Protein AF-K1TJT8-F1 (afdb_monomer_lite)

Sequence (99 aa):
MKIISNTSVFYLDKTVPKGSIAVECGKLMLRNGYKVKIFNSINFKKSHHYNPFAYIHSEKDILKLVTTLIANTKGDGKSGDDFWQKAETLLYTALIGYI

Organism: NCBI:txid408170

Foldseek 3Di:
DQPPDPDDDDDDPVPDNPCVCCVPCVVVCVVSPHDDADDDPPDCVPHPDDDLLVVDPDLVSLLVVQVVVCVVPDPPDDPPDPVVSVVSSVVSSVVSVVD

InterPro domains:
  IPR003688 Type IV secretion system protein TraG/VirD4 [PF02534] (17-96)
  IPR027417 P-loop containing nucleoside triphosphate hydrolase [SSF52540] (8-98)

pLDDT: mean 80.74, std 15.54, range [29.19, 96.31]

Secondary structure (DSSP, 8-state):
-------------SS--S-HHHHHTHHHHHHTT-------SS-GGGS----GGGG--SHHHHHHHHHHHHHHH--SS----HHHHHHHHHHHHHHHHH-

Structure (mmCIF, N/CA/C/O backbone):
data_AF-K1TJT8-F1
#
_entry.id   AF-K1TJT8-F1
#
loop_
_atom_site.group_PDB
_atom_site.id
_atom_site.type_symbol
_atom_site.label_atom_id
_atom_site.label_alt_id
_atom_site.label_comp_id
_atom_site.label_asym_id
_atom_site.label_entity_id
_atom_site.label_seq_id
_atom_site.pdbx_PDB_ins_code
_atom_site.Cartn_x
_atom_site.Cartn_y
_atom_site.Cartn_z
_atom_site.occupancy
_atom_site.B_iso_or_equiv
_atom_site.auth_seq_id
_atom_site.auth_comp_id
_atom_site.auth_asym_id
_atom_site.auth_atom_id
_atom_site.pdbx_PDB_model_num
ATOM 1 N N . MET A 1 1 ? -8.554 14.198 30.128 1.00 34.31 1 MET A N 1
ATOM 2 C CA . MET A 1 1 ? -7.706 14.862 29.115 1.00 34.31 1 MET A CA 1
ATOM 3 C C . MET A 1 1 ? -7.876 14.119 27.796 1.00 34.31 1 MET A C 1
ATOM 5 O O . MET A 1 1 ? -7.412 12.994 27.683 1.00 34.31 1 MET A O 1
ATOM 9 N N . LYS A 1 2 ? -8.655 14.663 26.855 1.00 29.19 2 LYS A N 1
ATOM 10 C CA . LYS A 1 2 ? -8.931 14.019 25.562 1.00 29.19 2 LYS A CA 1
ATOM 11 C C . LYS A 1 2 ? -7.838 14.487 24.602 1.00 29.19 2 LYS A C 1
ATOM 13 O O . LYS A 1 2 ? -7.846 15.647 24.207 1.00 29.19 2 LYS A O 1
ATOM 18 N N . ILE A 1 3 ? -6.861 13.634 24.297 1.00 39.31 3 ILE A N 1
ATOM 19 C CA . ILE A 1 3 ? -5.879 13.939 23.251 1.00 39.31 3 ILE A CA 1
ATOM 20 C C . ILE A 1 3 ? -6.634 13.839 21.924 1.00 39.31 3 ILE A C 1
ATOM 22 O O . ILE A 1 3 ? -6.779 12.756 21.361 1.00 39.31 3 ILE A O 1
ATOM 26 N N . ILE A 1 4 ? -7.178 14.963 21.457 1.00 39.78 4 ILE A N 1
ATOM 27 C CA . ILE A 1 4 ? -7.705 15.088 20.099 1.00 39.78 4 ILE A CA 1
ATOM 28 C C . ILE A 1 4 ? -6.487 15.292 19.206 1.00 39.78 4 ILE A C 1
ATOM 30 O O . ILE A 1 4 ? -6.074 16.409 18.915 1.00 39.78 4 ILE A O 1
ATOM 34 N N . SER A 1 5 ? -5.855 14.180 18.850 1.00 42.53 5 SER A N 1
ATOM 35 C CA . SER A 1 5 ? -4.846 14.157 17.807 1.00 42.53 5 SER A CA 1
ATOM 36 C C . SER A 1 5 ? -5.555 13.845 16.494 1.00 42.53 5 SER A C 1
ATOM 38 O O . SER A 1 5 ? -6.105 12.757 16.337 1.00 42.53 5 SER A O 1
ATOM 40 N N . ASN A 1 6 ? -5.534 14.785 15.546 1.00 45.69 6 ASN A N 1
ATOM 41 C CA . ASN A 1 6 ? -5.870 14.506 14.142 1.00 45.69 6 ASN A CA 1
ATOM 42 C C . ASN A 1 6 ? -4.805 13.616 13.464 1.00 45.69 6 ASN A C 1
ATOM 44 O O . ASN A 1 6 ? -4.913 13.309 12.278 1.00 45.69 6 ASN A O 1
ATOM 48 N N . THR A 1 7 ? -3.778 13.180 14.199 1.00 53.06 7 THR A N 1
ATOM 49 C CA . THR A 1 7 ? -2.751 12.262 13.716 1.00 53.06 7 THR A CA 1
ATOM 50 C C . THR A 1 7 ? -3.264 10.828 13.794 1.00 53.06 7 THR A C 1
ATOM 52 O O . THR A 1 7 ? -3.450 10.267 14.875 1.00 53.06 7 THR A O 1
ATOM 55 N N . SER A 1 8 ? -3.466 10.215 12.629 1.00 55.00 8 SER A N 1
ATOM 56 C CA . SER A 1 8 ? -3.673 8.770 12.527 1.00 55.00 8 SER A CA 1
ATOM 57 C C . SER A 1 8 ? -2.339 8.065 12.772 1.00 55.00 8 SER A C 1
ATOM 59 O O . SER A 1 8 ? -1.374 8.304 12.049 1.00 55.00 8 SER A O 1
ATOM 61 N N . VAL A 1 9 ? -2.268 7.222 13.802 1.00 65.06 9 VAL A N 1
ATOM 62 C CA . VAL A 1 9 ? -1.057 6.460 14.134 1.00 65.06 9 VAL A CA 1
ATOM 63 C C . VAL A 1 9 ? -1.179 5.052 13.560 1.00 65.06 9 VAL A C 1
ATOM 65 O O . VAL A 1 9 ? -2.124 4.326 13.873 1.00 65.06 9 VAL A O 1
ATOM 68 N N . PHE A 1 10 ? -0.219 4.667 12.719 1.00 65.75 10 PHE A N 1
ATOM 69 C CA . PHE A 1 10 ? -0.128 3.324 12.153 1.00 65.75 10 PHE A CA 1
ATOM 70 C C . PHE A 1 10 ? 0.734 2.447 13.057 1.00 65.75 10 PHE A C 1
ATOM 72 O O . PHE A 1 10 ? 1.947 2.628 13.143 1.00 65.75 10 PHE A O 1
ATOM 79 N N . TY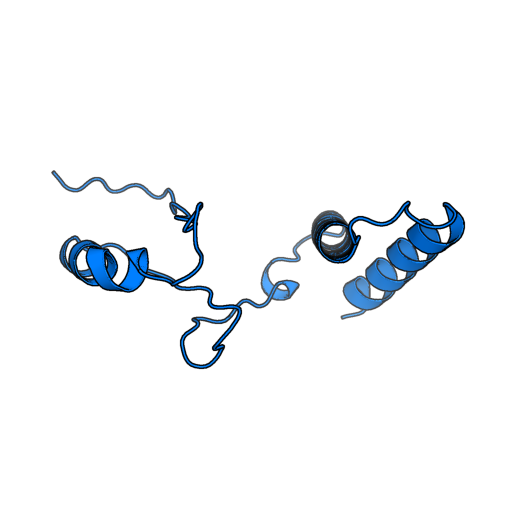R A 1 11 ? 0.102 1.490 13.731 1.00 68.75 11 TYR A N 1
ATOM 80 C CA . TYR A 1 11 ? 0.807 0.480 14.510 1.00 68.75 11 TYR A CA 1
ATOM 81 C C . TYR A 1 11 ? 1.037 -0.750 13.640 1.00 68.75 11 TYR A C 1
ATOM 83 O O . TYR A 1 11 ? 0.091 -1.448 13.274 1.00 68.75 11 TYR A O 1
ATOM 91 N N . LEU A 1 12 ? 2.301 -0.996 13.306 1.00 66.31 12 LEU A N 1
ATOM 92 C CA . LEU A 1 12 ? 2.737 -2.231 12.671 1.00 66.31 12 LEU A CA 1
ATOM 93 C C . LEU A 1 12 ? 3.224 -3.182 13.757 1.00 66.31 12 LEU A C 1
ATOM 95 O O . LEU A 1 12 ? 4.016 -2.805 14.622 1.00 66.31 12 LEU A O 1
ATOM 99 N N . ASP A 1 13 ? 2.749 -4.418 13.697 1.00 65.75 13 ASP A N 1
ATOM 100 C CA . ASP A 1 13 ? 3.232 -5.507 14.533 1.00 65.75 13 ASP A CA 1
ATOM 101 C C . ASP A 1 13 ? 4.636 -5.894 14.032 1.00 65.75 13 ASP A C 1
ATOM 103 O O . ASP A 1 13 ? 4.806 -6.721 13.138 1.00 65.75 13 ASP A O 1
ATOM 107 N N . LYS A 1 14 ? 5.637 -5.133 14.500 1.00 54.28 14 LYS A N 1
ATOM 108 C CA . LYS A 1 14 ? 6.985 -5.030 13.910 1.00 54.28 14 LYS A CA 1
ATOM 109 C C . LYS A 1 14 ? 7.758 -6.350 13.932 1.00 54.28 14 LYS A C 1
ATOM 111 O O . LYS A 1 14 ? 8.683 -6.515 13.145 1.00 54.28 14 LYS A O 1
ATOM 116 N N . THR A 1 15 ? 7.413 -7.262 14.837 1.00 55.22 15 THR A N 1
ATOM 117 C CA . THR A 1 15 ? 8.146 -8.518 15.034 1.00 55.22 15 THR A CA 1
ATOM 118 C C . THR A 1 15 ? 7.363 -9.739 14.571 1.00 55.22 15 THR A C 1
ATOM 120 O O . THR A 1 15 ? 7.990 -10.694 14.119 1.00 55.22 15 THR A O 1
ATOM 123 N N . VAL A 1 16 ? 6.022 -9.731 14.616 1.00 56.44 16 VAL A N 1
ATOM 124 C CA . VAL A 1 16 ? 5.213 -10.822 14.057 1.00 56.44 16 VAL A CA 1
ATOM 125 C C . VAL A 1 16 ? 3.833 -10.307 13.642 1.00 56.44 16 VAL A C 1
ATOM 127 O O . VAL A 1 16 ? 3.051 -10.031 14.532 1.00 56.44 16 VAL A O 1
ATOM 130 N N . PRO A 1 17 ? 3.451 -10.237 12.352 1.00 61.28 17 PRO A N 1
ATOM 131 C CA . PRO A 1 17 ? 2.138 -9.744 11.915 1.00 61.28 17 PRO A CA 1
ATOM 132 C C . PRO A 1 17 ? 1.007 -10.740 12.230 1.00 61.28 17 PRO A C 1
ATOM 134 O O . PRO A 1 17 ? 0.330 -11.261 11.348 1.00 61.28 17 PRO A O 1
ATOM 137 N N . LYS A 1 18 ? 0.806 -11.030 13.518 1.00 65.69 18 LYS A N 1
ATOM 138 C CA . LYS A 1 1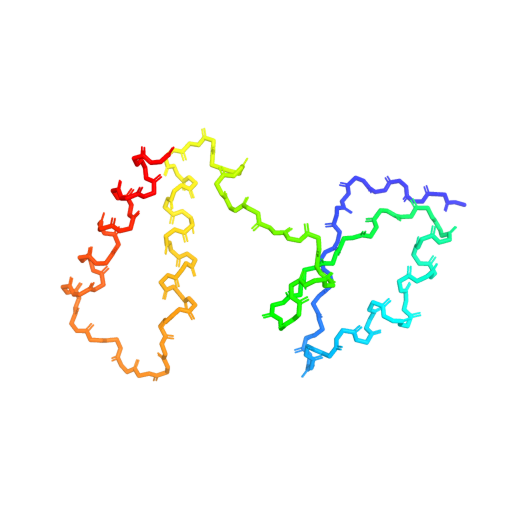8 ? -0.233 -11.914 14.056 1.00 65.69 18 LYS A CA 1
ATOM 139 C C . LYS A 1 18 ? -1.516 -11.147 14.358 1.00 65.69 18 LYS A C 1
ATOM 141 O O . LYS A 1 18 ? -2.556 -11.763 14.577 1.00 65.69 18 LYS A O 1
ATOM 146 N N . GLY A 1 19 ? -1.453 -9.813 14.359 1.00 72.06 19 GLY A N 1
ATOM 147 C CA . GLY A 1 19 ? -2.595 -8.958 14.666 1.00 72.06 19 GLY A CA 1
ATOM 148 C C . GLY A 1 19 ? -2.938 -8.940 16.155 1.00 72.06 19 GLY A C 1
ATOM 149 O O . GLY A 1 19 ? -4.058 -8.567 16.508 1.00 72.06 19 GLY A O 1
ATOM 150 N N . SER A 1 20 ? -1.999 -9.324 17.028 1.00 78.88 20 SER A N 1
ATOM 151 C CA . SER A 1 20 ? -2.190 -9.356 18.485 1.00 78.88 20 SER A CA 1
ATOM 152 C C . SER A 1 20 ? -2.524 -7.972 19.030 1.00 78.88 20 SER A C 1
ATOM 154 O O . SER A 1 20 ? -3.457 -7.846 19.813 1.00 78.88 20 SER A O 1
ATOM 156 N N . ILE A 1 21 ? -1.884 -6.916 18.515 1.00 82.56 21 ILE A N 1
ATOM 157 C CA . ILE A 1 21 ? -2.156 -5.521 18.906 1.00 82.56 21 ILE A CA 1
ATOM 158 C C . ILE A 1 21 ? -3.643 -5.170 18.743 1.00 82.56 21 ILE A C 1
ATOM 160 O O . ILE A 1 21 ? -4.240 -4.530 19.611 1.00 82.56 21 ILE A O 1
ATOM 164 N N . ALA A 1 22 ? -4.271 -5.607 17.647 1.00 83.38 22 ALA A N 1
ATOM 165 C CA . ALA A 1 22 ? -5.690 -5.352 17.418 1.00 83.38 22 ALA A CA 1
ATOM 166 C C . ALA A 1 22 ? -6.579 -6.120 18.413 1.00 83.38 22 ALA A C 1
ATOM 168 O O . ALA A 1 22 ? -7.613 -5.600 18.834 1.00 83.38 22 ALA A O 1
ATOM 169 N N . VAL A 1 23 ? -6.176 -7.332 18.808 1.00 84.50 23 VAL A N 1
ATOM 170 C CA . VAL A 1 23 ? -6.907 -8.178 19.766 1.00 84.50 23 VAL A CA 1
ATOM 171 C C . VAL A 1 23 ? -6.757 -7.663 21.200 1.00 84.50 23 VAL A C 1
ATOM 173 O O . VAL A 1 23 ? -7.752 -7.550 21.914 1.00 84.50 23 VAL A O 1
ATOM 176 N N . GLU A 1 24 ? -5.537 -7.319 21.604 1.0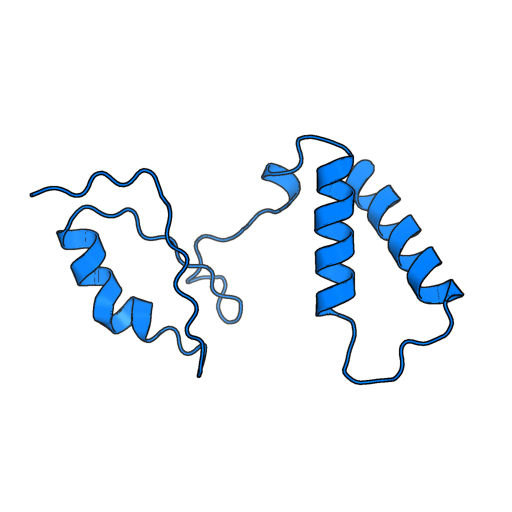0 85.44 24 GLU A N 1
ATOM 177 C CA . GLU A 1 24 ? -5.176 -6.907 22.963 1.00 85.44 24 GLU A CA 1
ATOM 178 C C . GLU A 1 24 ? -5.607 -5.464 23.248 1.00 85.44 24 GLU A C 1
ATOM 180 O O . GLU A 1 24 ? -6.297 -5.188 24.231 1.00 85.44 24 GLU A O 1
ATOM 185 N N . CYS A 1 25 ? -5.262 -4.536 22.353 1.00 86.50 25 CYS A N 1
ATOM 186 C CA . CYS A 1 25 ? -5.413 -3.099 22.587 1.00 86.50 25 CYS A CA 1
ATOM 187 C C . CYS A 1 25 ? -6.596 -2.477 21.832 1.00 86.50 25 CYS A C 1
ATOM 189 O O . CYS A 1 25 ? -7.059 -1.394 22.201 1.00 86.50 25 CYS A O 1
ATOM 191 N N . GLY A 1 26 ? -7.135 -3.141 20.802 1.00 85.69 26 GLY A N 1
ATOM 192 C CA . GLY A 1 26 ? -8.167 -2.558 19.935 1.00 85.69 26 GLY A CA 1
ATOM 193 C C . GLY A 1 26 ? -9.437 -2.146 20.686 1.00 85.69 26 GLY A C 1
ATOM 194 O O . GLY A 1 26 ? -9.962 -1.053 20.472 1.00 85.69 26 GLY A O 1
ATOM 195 N N . LYS A 1 27 ? -9.903 -2.966 21.639 1.00 88.44 27 LYS A N 1
ATOM 196 C CA . LYS A 1 27 ? -11.080 -2.636 22.468 1.00 88.44 27 LYS A CA 1
ATOM 197 C C . LYS A 1 27 ? -10.835 -1.435 23.384 1.00 88.44 27 LYS A C 1
ATOM 199 O O . LYS A 1 27 ? -11.743 -0.629 23.572 1.00 88.44 27 LYS A O 1
ATOM 204 N N . LEU A 1 28 ? -9.630 -1.301 23.940 1.00 89.44 28 LEU A N 1
ATOM 205 C CA . LEU A 1 28 ? -9.256 -0.157 24.775 1.00 89.44 28 LEU A CA 1
ATOM 206 C C . LEU A 1 28 ? -9.242 1.139 23.951 1.00 89.44 28 LEU A C 1
ATOM 208 O O . LEU A 1 28 ? -9.790 2.148 24.387 1.00 89.44 28 LEU A O 1
ATOM 212 N N . MET A 1 29 ? -8.683 1.098 22.737 1.00 87.12 29 MET A N 1
ATOM 213 C CA . MET A 1 29 ? -8.684 2.238 21.813 1.00 87.12 29 MET A CA 1
ATOM 214 C C . MET A 1 29 ? -10.108 2.681 21.453 1.00 87.12 29 MET A C 1
ATOM 216 O O . MET A 1 29 ? -10.416 3.870 21.522 1.00 87.12 29 MET A O 1
ATOM 220 N N . LEU A 1 30 ? -11.003 1.734 21.153 1.00 88.56 30 LEU A N 1
ATOM 221 C CA . LEU A 1 30 ? -12.411 2.042 20.887 1.00 88.56 30 LEU A CA 1
ATOM 222 C C . LEU A 1 30 ? -13.100 2.683 22.103 1.00 88.56 30 LEU A C 1
ATOM 224 O O . LEU A 1 30 ? -13.798 3.682 21.948 1.00 88.56 30 LEU A O 1
ATOM 228 N N . ARG A 1 31 ? -12.864 2.163 23.319 1.00 91.12 31 ARG A N 1
ATOM 229 C CA . ARG A 1 31 ? -13.415 2.729 24.570 1.00 91.12 31 ARG A CA 1
ATOM 230 C C . ARG A 1 31 ? -12.937 4.155 24.841 1.00 91.12 31 ARG A C 1
ATOM 232 O O . ARG A 1 31 ? -13.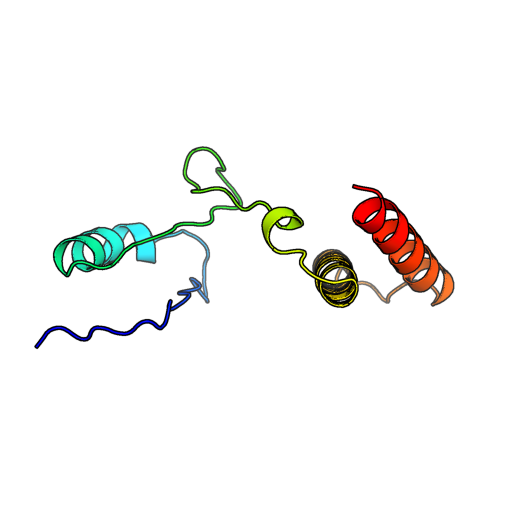700 4.959 25.361 1.00 91.12 31 ARG A O 1
ATOM 239 N N . ASN A 1 32 ? -11.707 4.477 24.450 1.00 90.50 32 ASN A N 1
ATOM 240 C CA . ASN A 1 32 ? -11.150 5.826 24.560 1.00 90.50 32 ASN A CA 1
ATOM 241 C C . ASN A 1 32 ? -11.582 6.766 23.415 1.00 90.50 32 ASN A C 1
ATOM 243 O O . ASN A 1 32 ? -11.146 7.916 23.368 1.00 90.50 32 ASN A O 1
ATOM 247 N N . GLY A 1 33 ? -12.456 6.311 22.510 1.00 87.69 33 GLY A N 1
ATOM 248 C CA . GLY A 1 33 ? -13.036 7.126 21.442 1.00 87.69 33 GLY A CA 1
ATOM 249 C C . GLY A 1 33 ? -12.188 7.231 20.173 1.00 87.69 33 GLY A C 1
ATOM 250 O O . GLY A 1 33 ? -12.456 8.101 19.346 1.00 87.69 33 GLY A O 1
ATOM 251 N N . TYR A 1 34 ? -11.180 6.372 19.992 1.00 87.31 34 TYR A N 1
ATOM 252 C CA . TYR A 1 34 ? -10.386 6.338 18.761 1.00 87.31 34 TYR A CA 1
ATOM 253 C C . TYR A 1 34 ? -11.110 5.589 17.638 1.00 87.31 34 TYR A C 1
ATOM 255 O O . TYR A 1 34 ? -11.745 4.555 17.854 1.00 87.31 34 TYR A O 1
ATOM 263 N N . LYS A 1 35 ? -10.944 6.067 16.399 1.00 86.56 35 LYS A N 1
ATOM 264 C CA . LYS A 1 35 ? -11.389 5.358 15.194 1.00 86.56 35 LYS A CA 1
ATOM 265 C C . LYS A 1 35 ? -10.320 4.352 14.770 1.00 86.56 35 LYS A C 1
ATOM 267 O O . LYS A 1 35 ? -9.315 4.723 14.174 1.00 86.56 35 LYS A O 1
ATOM 272 N N . VAL A 1 36 ? -10.549 3.076 15.061 1.00 86.31 36 VAL A N 1
ATOM 273 C CA . VAL A 1 36 ? -9.617 1.995 14.712 1.00 86.31 36 VAL A CA 1
ATOM 274 C C . VAL A 1 36 ? -9.915 1.476 13.301 1.00 86.31 36 VAL A C 1
ATOM 276 O O . VAL A 1 36 ? -11.061 1.164 12.974 1.00 86.31 36 VAL A O 1
ATOM 279 N N . LYS A 1 37 ? -8.882 1.371 12.457 1.00 86.88 37 LYS A N 1
ATOM 280 C CA . LYS A 1 37 ? -8.935 0.739 11.130 1.00 86.88 37 LYS A CA 1
ATOM 281 C C . LYS A 1 37 ? -7.897 -0.373 11.055 1.00 86.88 37 LYS A C 1
ATOM 283 O O . LYS A 1 37 ? -6.799 -0.233 11.578 1.00 86.88 37 LYS A O 1
ATOM 288 N N . ILE A 1 38 ? -8.274 -1.483 10.427 1.00 86.00 38 ILE A N 1
ATOM 289 C CA . ILE A 1 38 ? -7.468 -2.710 10.362 1.00 86.00 38 ILE A CA 1
ATOM 290 C C . ILE A 1 38 ? -7.264 -3.097 8.901 1.00 86.00 38 ILE A C 1
ATOM 292 O O . ILE A 1 38 ? -8.234 -3.362 8.182 1.00 86.00 38 ILE A O 1
ATOM 296 N N . PHE A 1 39 ? -6.003 -3.178 8.491 1.00 86.25 39 PHE A N 1
ATOM 297 C CA . PHE A 1 39 ? -5.583 -3.745 7.216 1.00 86.25 39 PHE A CA 1
ATOM 298 C C . PHE A 1 39 ? -5.031 -5.156 7.455 1.00 86.25 39 PHE A C 1
ATOM 300 O O . PHE A 1 39 ? -4.118 -5.325 8.256 1.00 86.25 39 PHE A O 1
ATOM 307 N N . ASN A 1 40 ? -5.625 -6.172 6.823 1.00 84.94 40 ASN A N 1
ATOM 308 C CA . ASN A 1 40 ? -5.234 -7.574 6.992 1.00 84.94 40 ASN A CA 1
ATOM 309 C C . ASN A 1 40 ? -4.987 -8.189 5.611 1.00 84.94 40 ASN A C 1
ATOM 311 O O . ASN A 1 40 ? -5.933 -8.362 4.845 1.00 84.94 40 ASN A O 1
ATOM 315 N N . SER A 1 41 ? -3.724 -8.509 5.323 1.00 80.94 41 SER A N 1
ATOM 316 C CA . SER A 1 41 ? -3.264 -9.097 4.059 1.00 80.94 41 SER A CA 1
ATOM 317 C C . SER A 1 41 ? -3.415 -10.622 3.983 1.00 80.94 41 SER A C 1
ATOM 319 O O . SER A 1 41 ? -3.193 -11.192 2.922 1.00 80.94 41 SER A O 1
ATOM 321 N N . ILE A 1 42 ? -3.800 -11.290 5.080 1.00 83.44 42 ILE A N 1
ATOM 322 C CA . ILE A 1 42 ? -4.018 -12.747 5.135 1.00 83.44 42 ILE A CA 1
ATOM 323 C C . ILE A 1 42 ? -5.508 -13.067 4.987 1.00 83.44 42 ILE A C 1
ATOM 325 O O . ILE A 1 42 ? -5.906 -13.891 4.170 1.00 83.44 42 ILE A O 1
ATOM 329 N N . ASN A 1 43 ? -6.357 -12.420 5.792 1.00 84.12 43 ASN A N 1
ATOM 330 C CA . ASN A 1 43 ? -7.804 -12.612 5.758 1.00 84.12 43 ASN A CA 1
ATOM 331 C C . ASN A 1 43 ? -8.516 -11.292 5.461 1.00 84.12 43 ASN A C 1
ATOM 333 O O . ASN A 1 43 ? -8.885 -10.541 6.369 1.00 84.12 43 ASN A O 1
ATOM 337 N N . PHE A 1 44 ? -8.780 -11.062 4.176 1.00 85.06 44 PHE A N 1
ATOM 338 C CA . PHE A 1 44 ? -9.464 -9.863 3.704 1.00 85.06 44 PHE A CA 1
ATOM 339 C C . PHE A 1 44 ? -10.879 -9.705 4.277 1.00 85.06 44 PHE A C 1
ATOM 341 O O . PHE A 1 44 ? -11.317 -8.575 4.461 1.00 85.06 44 PHE A O 1
ATOM 348 N N . LYS A 1 45 ? -11.588 -10.780 4.664 1.00 87.31 45 LYS A N 1
ATOM 349 C CA . LYS A 1 45 ? -12.916 -10.656 5.310 1.00 87.31 45 LYS A CA 1
ATOM 350 C C . LYS A 1 45 ? -12.850 -9.944 6.667 1.00 87.31 45 LYS A C 1
ATOM 352 O O . LYS A 1 45 ? -13.855 -9.421 7.131 1.00 87.31 45 LYS A O 1
ATOM 357 N N . LYS A 1 46 ? -11.677 -9.935 7.310 1.00 85.19 46 LYS A N 1
ATOM 358 C CA . LYS A 1 46 ? -11.413 -9.258 8.590 1.00 85.19 46 LYS A CA 1
ATOM 359 C C . LYS A 1 46 ? -10.619 -7.957 8.416 1.00 85.19 46 LYS A C 1
ATOM 361 O O . LYS A 1 46 ? -10.022 -7.470 9.374 1.00 85.19 46 LYS A O 1
ATOM 366 N N . SER A 1 47 ? -10.580 -7.405 7.206 1.00 86.00 47 SER A N 1
ATOM 367 C CA . SER A 1 47 ? -9.946 -6.124 6.907 1.00 86.00 47 SER A CA 1
ATOM 368 C C . SER A 1 47 ? -10.993 -5.086 6.515 1.00 86.00 47 SER A C 1
ATOM 370 O O . SER A 1 47 ? -12.035 -5.415 5.966 1.00 86.00 47 SER A O 1
ATOM 372 N N . HIS A 1 48 ? -10.681 -3.815 6.753 1.00 88.00 48 HIS A N 1
ATOM 373 C CA . HIS A 1 48 ? -11.440 -2.684 6.222 1.00 88.00 48 HIS A CA 1
ATOM 374 C C . HIS A 1 48 ? -11.237 -2.456 4.718 1.00 88.00 48 HIS A C 1
ATOM 376 O O . HIS A 1 48 ? -11.867 -1.555 4.171 1.00 88.00 48 HIS A O 1
ATOM 382 N N . HIS A 1 49 ? -10.375 -3.265 4.089 1.00 85.69 49 HIS A N 1
ATOM 383 C CA . HIS A 1 49 ? -9.917 -3.142 2.706 1.00 85.69 49 HIS A CA 1
ATOM 384 C C . HIS A 1 49 ? -9.201 -1.817 2.446 1.00 85.69 49 HIS A C 1
ATOM 386 O O . HIS A 1 49 ? -9.253 -0.867 3.227 1.00 85.69 49 HIS A O 1
ATOM 392 N N . TYR A 1 50 ? -8.445 -1.789 1.361 1.00 86.50 50 TYR A N 1
ATOM 393 C CA . TYR A 1 50 ? -7.711 -0.614 0.931 1.00 86.50 50 TYR A CA 1
ATOM 394 C C . TYR A 1 50 ? -7.780 -0.558 -0.587 1.00 86.50 50 TYR A C 1
ATOM 396 O O . TYR A 1 50 ? -7.394 -1.516 -1.253 1.00 86.50 50 TYR A O 1
ATOM 404 N N . ASN A 1 51 ? -8.308 0.546 -1.112 1.00 89.88 51 ASN A N 1
ATOM 405 C CA . ASN A 1 51 ? -8.308 0.823 -2.539 1.0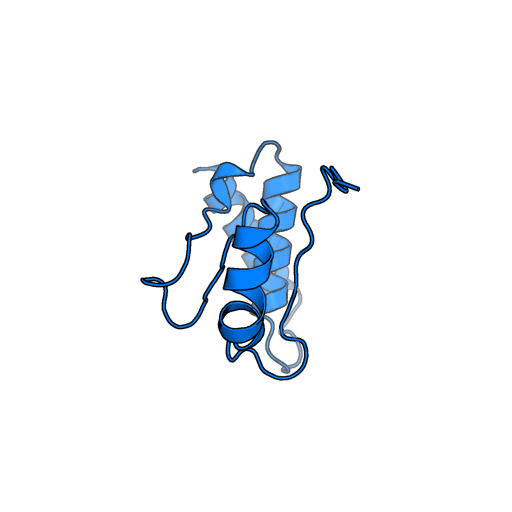0 89.88 51 ASN A CA 1
ATOM 406 C C . ASN A 1 51 ? -7.267 1.917 -2.825 1.00 89.88 51 ASN A C 1
ATOM 408 O O . ASN A 1 51 ? -7.548 3.076 -2.518 1.00 89.88 51 ASN A O 1
ATOM 412 N N . PRO A 1 52 ? -6.097 1.592 -3.401 1.00 89.56 52 PRO A N 1
ATOM 413 C CA . PRO A 1 52 ? -5.068 2.587 -3.693 1.00 89.56 52 PRO A CA 1
ATOM 414 C C . PRO A 1 52 ? -5.512 3.624 -4.736 1.00 89.56 52 PRO A C 1
ATOM 416 O O . PRO A 1 52 ? -5.091 4.774 -4.645 1.00 89.56 52 PRO A O 1
ATOM 419 N N . PHE A 1 53 ? -6.413 3.268 -5.660 1.00 91.75 53 PHE A N 1
ATOM 420 C CA . PHE A 1 53 ? -6.900 4.179 -6.705 1.00 91.75 53 PHE A CA 1
ATOM 421 C C . PHE A 1 53 ? -7.706 5.354 -6.141 1.00 91.75 53 PHE A C 1
ATOM 423 O O . PHE A 1 53 ? -7.673 6.447 -6.693 1.00 91.75 53 PHE A O 1
ATOM 430 N N . ALA A 1 54 ? -8.361 5.176 -4.989 1.00 91.56 54 ALA A N 1
ATOM 431 C CA . ALA A 1 54 ? -9.093 6.257 -4.325 1.00 91.56 54 ALA A CA 1
ATOM 432 C C . ALA A 1 54 ? -8.182 7.397 -3.819 1.00 91.56 54 ALA A C 1
ATOM 434 O O . ALA A 1 54 ? -8.682 8.463 -3.467 1.00 91.56 54 ALA A O 1
ATOM 435 N N . TYR A 1 55 ? -6.866 7.167 -3.761 1.00 89.12 55 TYR A N 1
ATOM 436 C CA . TYR A 1 55 ? -5.864 8.116 -3.268 1.00 89.12 55 TYR A CA 1
ATOM 437 C C . TYR A 1 55 ? -4.996 8.707 -4.387 1.00 89.12 55 TYR A C 1
ATOM 439 O O . TYR A 1 55 ? -4.033 9.419 -4.102 1.00 89.12 55 TYR A O 1
ATOM 447 N N . ILE A 1 56 ? -5.307 8.407 -5.652 1.00 92.94 56 ILE A N 1
ATOM 448 C CA . ILE A 1 56 ? -4.629 9.003 -6.801 1.00 92.94 56 ILE A CA 1
ATOM 449 C C . ILE A 1 56 ? -5.311 10.339 -7.099 1.00 92.94 56 ILE A C 1
ATOM 451 O O . ILE A 1 56 ? -6.467 10.385 -7.514 1.00 92.94 56 ILE A O 1
ATOM 455 N N . HIS A 1 57 ? -4.601 11.439 -6.855 1.00 92.62 57 HIS A N 1
ATOM 456 C CA . HIS A 1 57 ? -5.096 12.797 -7.122 1.00 92.62 57 HIS A CA 1
ATOM 457 C C . HIS A 1 57 ? -4.222 13.550 -8.127 1.00 92.62 57 HIS A C 1
ATOM 459 O O . HIS A 1 57 ? -4.569 14.642 -8.572 1.00 92.62 57 HIS A O 1
ATOM 465 N N . SER A 1 58 ? -3.071 12.977 -8.471 1.00 93.00 58 SER A N 1
ATOM 466 C CA . SER A 1 58 ? -2.111 13.538 -9.407 1.00 93.00 58 SER A CA 1
ATOM 467 C C . SER A 1 58 ? -1.275 12.435 -10.053 1.00 93.00 58 SER A C 1
ATOM 469 O O . SER A 1 58 ? -1.126 11.344 -9.501 1.00 93.00 58 SER A O 1
ATOM 471 N N . GLU A 1 59 ? -0.636 12.748 -11.178 1.00 90.44 59 GLU A N 1
ATOM 472 C CA . GLU A 1 59 ? 0.302 11.839 -11.856 1.00 90.44 59 GLU A CA 1
ATOM 473 C C . GLU A 1 59 ? 1.445 11.374 -10.938 1.00 90.44 59 GLU A C 1
ATOM 475 O O . GLU A 1 59 ? 1.929 10.246 -11.028 1.00 90.44 59 GLU A O 1
ATOM 480 N N . LYS A 1 60 ? 1.848 12.216 -9.979 1.00 92.81 60 LYS A N 1
ATOM 481 C CA . LYS A 1 60 ? 2.873 11.866 -8.988 1.00 92.81 60 LYS A CA 1
ATOM 482 C C . LYS A 1 60 ? 2.431 10.717 -8.084 1.00 92.81 60 LYS A C 1
ATOM 484 O O . LYS A 1 60 ? 3.276 9.956 -7.620 1.00 92.81 60 LYS A O 1
ATOM 489 N N . ASP A 1 61 ? 1.135 10.586 -7.817 1.00 93.69 61 ASP A N 1
ATOM 490 C CA . ASP A 1 61 ? 0.609 9.522 -6.960 1.00 93.69 61 ASP A CA 1
ATOM 491 C C . ASP A 1 61 ? 0.596 8.171 -7.681 1.00 93.69 61 ASP A C 1
ATOM 493 O O . ASP A 1 61 ? 0.855 7.147 -7.048 1.00 93.69 61 ASP A O 1
ATOM 497 N N . ILE A 1 62 ? 0.433 8.174 -9.010 1.00 94.25 62 ILE A N 1
ATOM 498 C CA . ILE A 1 62 ? 0.618 6.984 -9.853 1.00 94.25 62 ILE A CA 1
ATOM 499 C C . ILE A 1 62 ? 2.042 6.454 -9.676 1.00 94.25 62 ILE A C 1
ATOM 501 O O . ILE A 1 62 ? 2.237 5.288 -9.339 1.00 94.25 62 ILE A O 1
ATOM 505 N N . LEU A 1 63 ? 3.049 7.325 -9.803 1.00 94.06 63 LEU A N 1
ATOM 506 C CA . LEU A 1 63 ? 4.452 6.934 -9.638 1.00 94.06 63 LEU A CA 1
ATOM 507 C C . LEU A 1 63 ? 4.754 6.406 -8.230 1.00 94.06 63 LEU A C 1
ATOM 509 O O . LEU A 1 63 ? 5.512 5.443 -8.090 1.00 94.06 63 LEU A O 1
ATOM 513 N N . LYS A 1 64 ? 4.149 6.985 -7.183 1.00 93.31 64 LYS A N 1
ATOM 514 C CA . LYS A 1 64 ? 4.276 6.461 -5.811 1.00 93.31 64 LYS A CA 1
ATOM 515 C C . LYS A 1 64 ? 3.730 5.040 -5.708 1.00 93.31 64 LYS A C 1
ATOM 517 O O . LYS A 1 64 ? 4.389 4.182 -5.119 1.00 93.31 64 LYS A O 1
ATOM 522 N N . LEU A 1 65 ? 2.555 4.779 -6.284 1.00 93.38 65 LEU A N 1
ATOM 523 C CA . LEU A 1 65 ? 1.935 3.455 -6.259 1.00 93.38 65 LEU A CA 1
ATOM 524 C C . LEU A 1 65 ? 2.777 2.431 -7.030 1.00 93.38 65 LEU A C 1
ATOM 526 O O . LEU A 1 65 ? 3.093 1.376 -6.486 1.00 93.38 65 LEU A O 1
ATOM 530 N N . VAL A 1 66 ? 3.212 2.773 -8.245 1.00 94.31 66 VAL A N 1
ATOM 531 C CA . VAL A 1 66 ? 4.071 1.919 -9.083 1.00 94.31 66 VAL A CA 1
ATOM 532 C C . VAL A 1 66 ? 5.383 1.585 -8.374 1.00 94.31 66 VAL A C 1
ATOM 534 O O . VAL A 1 66 ? 5.752 0.418 -8.269 1.00 94.31 66 VAL A O 1
ATOM 537 N N . THR A 1 67 ? 6.056 2.592 -7.813 1.00 92.81 67 THR A N 1
ATOM 538 C CA . THR A 1 67 ? 7.308 2.398 -7.063 1.00 92.81 67 THR A CA 1
ATOM 539 C C . THR A 1 67 ? 7.094 1.487 -5.858 1.00 92.81 67 THR A C 1
ATOM 541 O O . THR A 1 67 ? 7.910 0.606 -5.593 1.00 92.81 67 THR A O 1
ATOM 544 N N . THR A 1 68 ? 5.979 1.665 -5.143 1.00 91.75 68 THR A N 1
ATOM 545 C CA . THR A 1 68 ? 5.626 0.818 -3.999 1.00 91.75 68 THR A CA 1
ATOM 546 C C . THR A 1 68 ? 5.420 -0.633 -4.429 1.00 91.75 68 THR A C 1
ATOM 548 O O . THR A 1 68 ? 5.902 -1.531 -3.745 1.00 91.75 68 THR A O 1
ATOM 551 N N . LEU A 1 69 ? 4.747 -0.884 -5.555 1.00 91.38 69 LEU A N 1
ATOM 552 C CA . LEU A 1 69 ? 4.539 -2.239 -6.071 1.00 91.38 69 LEU A CA 1
ATOM 553 C C . LEU A 1 69 ? 5.870 -2.916 -6.411 1.00 91.38 69 LEU A C 1
ATOM 555 O O . LEU A 1 69 ? 6.168 -3.963 -5.843 1.00 91.38 69 LEU A O 1
ATOM 559 N N . ILE A 1 70 ? 6.695 -2.273 -7.242 1.00 90.31 70 ILE A N 1
ATOM 560 C CA . ILE A 1 70 ? 7.991 -2.814 -7.684 1.00 90.31 70 ILE A CA 1
ATOM 561 C C . ILE A 1 70 ? 8.916 -3.076 -6.488 1.00 90.31 70 ILE A C 1
ATOM 563 O O . ILE A 1 70 ? 9.574 -4.110 -6.415 1.00 90.31 70 ILE A O 1
ATOM 567 N N . ALA A 1 71 ? 8.952 -2.169 -5.508 1.00 89.12 71 ALA A N 1
ATOM 568 C CA . ALA A 1 71 ? 9.776 -2.343 -4.314 1.00 89.12 71 ALA A CA 1
ATOM 569 C C . ALA A 1 71 ? 9.349 -3.546 -3.454 1.00 89.12 71 ALA A C 1
ATOM 571 O O . ALA A 1 71 ? 10.205 -4.171 -2.837 1.00 89.12 71 ALA A O 1
ATOM 572 N N . ASN A 1 72 ? 8.051 -3.874 -3.410 1.00 86.69 72 ASN A N 1
ATOM 573 C CA . ASN A 1 72 ? 7.530 -4.999 -2.624 1.00 86.69 72 ASN A CA 1
ATOM 574 C C . ASN A 1 72 ? 7.543 -6.339 -3.379 1.00 86.69 72 ASN A C 1
ATOM 576 O O . ASN A 1 72 ? 7.403 -7.384 -2.747 1.00 86.69 72 ASN A O 1
ATOM 580 N N . THR A 1 73 ? 7.694 -6.335 -4.706 1.00 84.81 73 THR A N 1
ATOM 581 C CA . THR A 1 73 ? 7.816 -7.555 -5.528 1.00 84.81 73 THR A CA 1
ATOM 582 C C . THR A 1 73 ? 9.258 -7.888 -5.896 1.00 84.81 73 THR A C 1
ATOM 584 O O . THR A 1 73 ? 9.539 -8.996 -6.358 1.00 84.81 73 THR A O 1
ATOM 587 N N . LYS A 1 74 ? 10.192 -6.963 -5.657 1.00 78.12 74 LYS A N 1
ATOM 588 C CA . LYS A 1 74 ? 11.625 -7.210 -5.782 1.00 78.12 74 LYS A CA 1
ATOM 589 C C . LYS A 1 74 ? 12.060 -8.220 -4.714 1.00 78.12 74 LYS A C 1
ATOM 591 O O . LYS A 1 74 ? 12.251 -7.865 -3.558 1.00 78.12 74 LYS A O 1
ATOM 596 N N . GLY A 1 75 ? 12.178 -9.491 -5.098 1.00 70.50 75 GLY A N 1
ATOM 597 C CA . GLY A 1 75 ? 12.721 -10.533 -4.223 1.00 70.50 75 GLY A CA 1
ATOM 598 C C . GLY A 1 75 ? 14.200 -10.301 -3.884 1.00 70.50 75 GLY A C 1
ATOM 599 O O . GLY A 1 75 ? 14.860 -9.466 -4.499 1.00 70.50 75 GLY A O 1
ATOM 600 N N . ASP A 1 76 ? 14.747 -11.102 -2.964 1.00 68.69 76 ASP A N 1
ATOM 601 C CA . ASP A 1 76 ? 16.150 -11.022 -2.503 1.00 68.69 76 ASP A CA 1
ATOM 602 C C . ASP A 1 76 ? 17.204 -11.375 -3.582 1.00 68.69 76 ASP A C 1
ATOM 604 O O . ASP A 1 76 ? 18.408 -11.405 -3.323 1.00 68.69 76 ASP A O 1
ATOM 608 N N . GLY A 1 77 ? 16.770 -11.665 -4.811 1.00 65.00 77 GLY A N 1
ATOM 609 C CA . GLY A 1 77 ? 17.649 -11.914 -5.947 1.00 65.00 77 GLY A CA 1
ATOM 610 C C . GLY A 1 77 ? 18.264 -10.626 -6.494 1.00 65.00 77 GLY A C 1
ATOM 611 O O . GLY A 1 77 ? 17.683 -9.543 -6.400 1.00 65.00 77 GLY A O 1
ATOM 612 N N . LYS A 1 78 ? 19.439 -10.735 -7.132 1.00 61.53 78 LYS A N 1
ATOM 613 C CA . LYS A 1 78 ? 19.973 -9.637 -7.952 1.00 61.53 78 LYS A CA 1
ATOM 614 C C . LYS A 1 78 ? 18.894 -9.244 -8.957 1.00 61.53 78 LYS A C 1
ATOM 616 O O . LYS A 1 78 ? 18.507 -10.071 -9.780 1.00 61.53 78 LYS A O 1
ATOM 621 N N . SER A 1 79 ? 18.411 -8.005 -8.858 1.00 60.22 79 SER A N 1
ATOM 622 C CA . SER A 1 79 ? 17.522 -7.404 -9.852 1.00 60.22 79 SER A CA 1
ATOM 623 C C . SER A 1 79 ? 18.094 -7.712 -11.232 1.00 60.22 79 SER A C 1
ATOM 625 O O . SER A 1 79 ? 19.252 -7.381 -11.490 1.00 60.22 79 SER A O 1
ATOM 627 N N . GLY A 1 80 ? 17.317 -8.408 -12.063 1.00 63.59 80 GLY A N 1
ATOM 628 C CA . GLY A 1 80 ? 17.665 -8.603 -13.465 1.00 63.59 80 GLY A CA 1
ATOM 629 C C . GLY A 1 80 ? 17.868 -7.257 -14.159 1.00 63.59 80 GLY A C 1
ATOM 630 O O . GLY A 1 80 ? 17.510 -6.215 -13.611 1.00 63.59 80 GLY A O 1
ATOM 631 N N . ASP A 1 81 ? 18.461 -7.315 -15.347 1.00 71.94 81 ASP A N 1
ATOM 632 C CA . ASP A 1 81 ? 18.852 -6.176 -16.181 1.00 71.94 81 ASP A CA 1
ATOM 633 C C . ASP A 1 81 ? 17.912 -4.959 -16.091 1.00 71.94 81 ASP A C 1
ATOM 635 O O . ASP A 1 81 ? 16.685 -5.097 -16.114 1.00 71.94 81 ASP A O 1
ATOM 639 N N . ASP A 1 82 ? 18.503 -3.761 -16.084 1.00 82.00 82 ASP A N 1
ATOM 640 C CA . ASP A 1 82 ? 17.848 -2.444 -15.962 1.00 82.00 82 ASP A CA 1
ATOM 641 C C . ASP A 1 82 ? 16.644 -2.267 -16.909 1.00 82.00 82 ASP A C 1
ATOM 643 O O . ASP A 1 82 ? 15.701 -1.520 -16.632 1.00 82.00 82 ASP A O 1
ATOM 647 N N . PHE A 1 83 ? 16.681 -2.969 -18.043 1.00 87.50 83 PHE A N 1
ATOM 648 C CA . PHE A 1 83 ? 15.614 -3.028 -19.031 1.00 87.50 83 PHE A CA 1
ATOM 649 C C . PHE A 1 83 ? 14.276 -3.489 -18.437 1.00 87.50 83 PHE A C 1
ATOM 651 O O . PHE A 1 83 ? 13.262 -2.821 -18.637 1.00 87.50 83 PHE A O 1
ATOM 658 N N . TRP A 1 84 ? 14.261 -4.592 -17.683 1.00 85.81 84 TRP A N 1
ATOM 659 C CA . TRP A 1 84 ? 13.020 -5.185 -17.175 1.00 85.81 84 TRP A CA 1
ATOM 660 C C . TRP A 1 84 ? 12.354 -4.292 -16.137 1.00 85.81 84 TRP A C 1
ATOM 662 O O . TRP A 1 84 ? 11.142 -4.096 -16.180 1.00 85.81 84 TRP A O 1
ATOM 672 N N . GLN A 1 85 ? 13.152 -3.667 -15.269 1.00 86.25 85 GLN A N 1
ATOM 673 C CA . GLN A 1 85 ? 12.637 -2.738 -14.268 1.00 86.25 85 GLN A CA 1
ATOM 674 C C . GLN A 1 85 ? 12.055 -1.468 -14.915 1.00 86.25 85 GLN A C 1
ATOM 676 O O . GLN A 1 85 ? 11.005 -0.975 -14.494 1.00 86.25 85 GLN A O 1
ATOM 681 N N . LYS A 1 86 ? 12.700 -0.941 -15.967 1.00 90.62 86 LYS A N 1
ATOM 682 C CA . LYS A 1 86 ? 12.197 0.222 -16.720 1.00 90.62 86 LYS A CA 1
ATOM 683 C C . LYS A 1 86 ? 10.920 -0.109 -17.492 1.00 90.62 86 LYS A C 1
ATOM 685 O O . LYS A 1 86 ? 9.975 0.676 -17.455 1.00 90.62 86 LYS A O 1
ATOM 690 N N . ALA A 1 87 ? 10.877 -1.269 -18.146 1.00 93.06 87 ALA A N 1
ATOM 691 C CA . ALA A 1 87 ? 9.699 -1.738 -18.869 1.00 93.06 87 ALA A CA 1
ATOM 692 C C . ALA A 1 87 ? 8.502 -1.956 -17.928 1.00 93.06 87 ALA A C 1
ATOM 694 O O . ALA A 1 87 ? 7.406 -1.482 -18.222 1.00 93.06 87 ALA A O 1
ATOM 695 N N . GLU A 1 88 ? 8.715 -2.596 -16.772 1.00 91.62 88 GLU A N 1
ATOM 696 C CA . GLU A 1 88 ? 7.684 -2.796 -15.743 1.00 91.62 88 GLU A CA 1
ATOM 697 C C . GLU A 1 88 ? 7.144 -1.459 -15.218 1.00 91.62 88 GLU A C 1
ATOM 699 O O . GLU A 1 88 ? 5.932 -1.246 -15.179 1.00 91.62 88 GLU A O 1
ATOM 704 N N . THR A 1 89 ? 8.040 -0.521 -14.890 1.00 93.62 89 THR A N 1
ATOM 705 C CA . THR A 1 89 ? 7.652 0.817 -14.418 1.00 93.62 89 THR A CA 1
ATOM 706 C C . THR A 1 89 ? 6.779 1.540 -15.442 1.00 93.62 89 THR A C 1
ATOM 708 O O . THR A 1 89 ? 5.748 2.114 -15.082 1.00 93.62 89 THR A O 1
ATOM 711 N N . LEU A 1 90 ? 7.167 1.505 -16.721 1.00 95.12 90 LEU A N 1
ATOM 712 C CA . LEU A 1 90 ? 6.418 2.151 -17.797 1.00 95.12 90 LEU A CA 1
ATOM 713 C C . LEU A 1 90 ? 5.040 1.505 -17.986 1.00 95.12 90 LEU A C 1
ATOM 715 O O . LEU A 1 90 ? 4.038 2.215 -18.068 1.00 95.12 90 LEU A O 1
ATOM 719 N N . LEU A 1 91 ? 4.984 0.170 -18.003 1.00 95.38 91 LEU A N 1
ATOM 720 C CA . LEU A 1 91 ? 3.743 -0.578 -18.180 1.00 95.38 91 LEU A CA 1
ATOM 721 C C . LEU A 1 91 ? 2.749 -0.303 -17.046 1.00 95.38 91 LEU A C 1
ATOM 723 O O . LEU A 1 91 ? 1.596 0.027 -17.315 1.00 95.38 91 LEU A O 1
ATOM 727 N N . TYR A 1 92 ? 3.179 -0.389 -15.785 1.00 95.12 92 TYR A N 1
ATOM 728 C CA . TYR A 1 92 ? 2.286 -0.120 -14.655 1.00 95.12 92 TYR A CA 1
ATOM 729 C C . TYR A 1 92 ? 1.824 1.332 -14.614 1.00 95.12 92 TYR A C 1
ATOM 731 O O . TYR A 1 92 ? 0.656 1.583 -14.332 1.00 95.12 92 TYR A O 1
ATOM 739 N N . THR A 1 93 ? 2.702 2.284 -14.938 1.00 95.56 93 THR A N 1
ATOM 740 C CA . THR A 1 93 ? 2.318 3.701 -14.996 1.00 95.56 93 THR A CA 1
ATOM 741 C C . THR A 1 93 ? 1.242 3.931 -16.058 1.00 95.56 93 THR A C 1
ATOM 743 O O . THR A 1 93 ? 0.253 4.602 -15.777 1.00 95.56 93 THR A O 1
ATOM 746 N N . ALA A 1 94 ? 1.388 3.330 -17.244 1.00 96.31 94 ALA A N 1
ATOM 747 C CA . ALA A 1 94 ? 0.411 3.453 -18.323 1.00 96.31 94 ALA A CA 1
ATOM 748 C C . ALA A 1 94 ? -0.943 2.818 -17.967 1.00 96.31 94 AL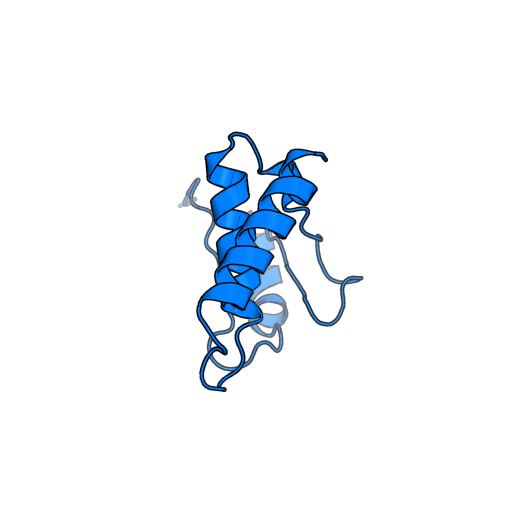A A C 1
ATOM 750 O O . ALA A 1 94 ? -1.984 3.430 -18.188 1.00 96.31 94 ALA A O 1
ATOM 751 N N . LEU A 1 95 ? -0.939 1.612 -17.387 1.00 95.44 95 LEU A N 1
ATOM 752 C CA . LEU A 1 95 ? -2.170 0.908 -17.018 1.00 95.44 95 LEU A CA 1
ATOM 753 C C . LEU A 1 95 ? -2.914 1.598 -15.872 1.00 95.44 95 LEU A C 1
ATOM 755 O O . LEU A 1 95 ? -4.130 1.739 -15.933 1.00 95.44 95 LEU A O 1
ATOM 759 N N . ILE A 1 96 ? -2.197 2.038 -14.837 1.00 94.38 96 ILE A N 1
ATOM 760 C CA . ILE A 1 96 ? -2.805 2.716 -13.687 1.00 94.38 96 ILE A CA 1
ATOM 761 C C . ILE A 1 96 ? -3.283 4.115 -14.075 1.00 94.38 96 ILE A C 1
ATOM 763 O O . ILE A 1 96 ? -4.322 4.532 -13.591 1.00 94.38 96 ILE A O 1
ATOM 767 N N . GLY A 1 97 ? -2.563 4.828 -14.947 1.00 92.69 97 GLY A N 1
ATOM 768 C CA . GLY A 1 97 ? -2.989 6.144 -15.432 1.00 92.69 97 GLY A CA 1
ATOM 769 C C . GLY A 1 97 ? -4.157 6.114 -16.418 1.00 92.69 97 GLY A C 1
ATOM 770 O O . GLY A 1 97 ? -4.765 7.152 -16.657 1.00 92.69 97 GLY A O 1
ATOM 771 N N . TYR A 1 98 ? -4.465 4.951 -16.997 1.00 92.69 98 TYR A N 1
ATOM 772 C CA . TYR A 1 98 ? -5.634 4.770 -17.857 1.00 92.69 98 TYR A CA 1
ATOM 773 C C . TYR A 1 98 ? -6.941 4.583 -17.066 1.00 92.69 98 TYR A C 1
ATOM 775 O O . TYR A 1 98 ? -8.000 4.972 -17.558 1.00 92.69 98 TYR A O 1
ATOM 783 N N . ILE A 1 99 ? -6.862 3.958 -15.885 1.00 85.06 99 ILE A N 1
ATOM 784 C CA . ILE A 1 99 ? -8.001 3.641 -15.001 1.00 85.06 99 ILE A CA 1
ATOM 785 C C . ILE A 1 99 ? -8.405 4.875 -14.194 1.00 85.06 99 ILE A C 1
ATOM 787 O O . ILE A 1 99 ? -9.626 5.141 -14.131 1.00 85.06 99 ILE A O 1
#

Radius of gyration: 18.08 Å; chains: 1; bounding box: 33×28×48 Å